Protein AF-A0A843H1L0-F1 (afdb_monomer_lite)

pLDDT: mean 80.17, std 15.44, range [38.28, 96.94]

Sequence (175 aa):
MDIKKYITNKDIELTNDDINIEKLTNDLRKGYVSNDDMEEKIKSAVEEVNKTSKTEYDKLKGEYTTLQHSIDDYEKRNTDLVERNRTLSLENVMTREGFREEDFKDISAMRYSLYGDEKDDVRAIQGIKEKYKNTYFPTQEPVKQRDDLPINNGTKEPEPIKVSRLTSIKDLLKK

Secondary structure (DSSP, 8-state):
--GGGTB---SSS--GGGB-HHHHHHHHHTTPPPHHHHHHHHHHHHHHHHHHHHHHHHHHHHHHHHHHHHHHHHHHHHHHHHHHHHHHHHHHHHHHTT--GGGHHHHHHHHHHHSTT---HHHHHHHHHHHSTTTTS--PPP----S-------SPPPPP----TT--GGGGS--

Foldseek 3Di:
DDQVVQAQDDDPDDDPVRGNVVVVVVVVCVPPDDPVNVVVVVVVVVVVVVVVVVVVVVVVVVVVVVVVVVVVVVVVVVVVVVVVVVLVVLVVLCLQQQFDPVCSVVLVVQCCVVVVVPPDSNVSSVVVCVVQPPHDTPRDDRPPPCPDDPDDDDDDDDPDPPDDPPDDPVNVPDD

Structure (mmCIF, N/CA/C/O backbone):
data_AF-A0A843H1L0-F1
#
_entry.id   AF-A0A843H1L0-F1
#
loop_
_atom_site.group_PDB
_atom_site.id
_atom_site.type_symbol
_atom_site.label_atom_id
_atom_site.label_alt_id
_atom_site.label_comp_id
_atom_site.label_asym_id
_atom_site.label_entity_id
_atom_site.label_seq_id
_atom_site.pdbx_PDB_ins_code
_atom_site.Cartn_x
_atom_site.Cartn_y
_atom_site.Cartn_z
_atom_site.occupancy
_atom_site.B_iso_or_equiv
_atom_site.auth_seq_id
_atom_site.auth_comp_id
_atom_site.auth_asym_id
_atom_site.auth_atom_id
_atom_site.pdbx_PDB_model_num
ATOM 1 N N . MET A 1 1 ? -31.637 -13.774 64.609 1.00 68.88 1 MET A N 1
ATOM 2 C CA . MET A 1 1 ? -32.228 -12.459 64.937 1.00 68.88 1 MET A CA 1
ATOM 3 C C . MET A 1 1 ? -32.441 -12.413 66.442 1.00 68.88 1 MET A C 1
ATOM 5 O O . MET A 1 1 ? -32.973 -13.378 66.972 1.00 68.88 1 MET A O 1
ATOM 9 N N . ASP A 1 2 ? -31.961 -11.378 67.131 1.00 78.94 2 ASP A N 1
ATOM 10 C CA . ASP A 1 2 ? -32.082 -11.265 68.594 1.00 78.94 2 ASP A CA 1
ATOM 11 C C . ASP A 1 2 ? -33.251 -10.337 68.951 1.00 78.94 2 ASP A C 1
ATOM 13 O O . ASP A 1 2 ? -33.116 -9.114 68.924 1.00 78.94 2 ASP A O 1
ATOM 17 N N . ILE A 1 3 ? -34.413 -10.933 69.237 1.00 75.44 3 ILE A N 1
ATOM 18 C CA . ILE A 1 3 ? -35.681 -10.225 69.484 1.00 75.44 3 ILE A CA 1
ATOM 19 C C . ILE A 1 3 ? -35.615 -9.341 70.739 1.00 75.44 3 ILE A C 1
ATOM 21 O O . ILE A 1 3 ? -36.267 -8.299 70.790 1.00 75.44 3 ILE A O 1
ATOM 25 N N . LYS A 1 4 ? -34.746 -9.669 71.707 1.00 80.31 4 LYS A N 1
ATOM 26 C CA . LYS A 1 4 ? -34.583 -8.894 72.949 1.00 80.31 4 LYS A CA 1
ATOM 27 C C . LYS A 1 4 ? -34.132 -7.452 72.702 1.00 80.31 4 LYS A C 1
ATOM 29 O O . LYS A 1 4 ? -34.385 -6.587 73.529 1.00 80.31 4 LYS A O 1
ATOM 34 N N . LYS A 1 5 ? -33.501 -7.169 71.556 1.00 81.50 5 LYS A N 1
ATOM 35 C CA . LYS A 1 5 ? -33.055 -5.818 71.159 1.00 81.50 5 LYS A CA 1
ATOM 36 C C . LYS A 1 5 ? -34.192 -4.874 70.754 1.00 81.50 5 LYS A C 1
ATOM 38 O O . LYS A 1 5 ? -33.948 -3.665 70.621 1.00 81.50 5 LYS A O 1
ATOM 43 N N . TYR A 1 6 ? -35.380 -5.430 70.524 1.00 82.31 6 TYR A N 1
ATOM 44 C CA . TYR A 1 6 ? -36.565 -4.727 70.039 1.00 82.31 6 TYR A CA 1
ATOM 45 C C . TYR A 1 6 ? -37.711 -4.730 71.054 1.00 82.31 6 TYR A C 1
ATOM 47 O O . TYR A 1 6 ? -38.706 -4.065 70.810 1.00 82.31 6 TYR A O 1
ATOM 55 N N . ILE A 1 7 ? -37.572 -5.424 72.184 1.00 81.94 7 ILE A N 1
ATOM 56 C CA . ILE A 1 7 ? -38.553 -5.396 73.270 1.00 81.94 7 ILE A CA 1
ATOM 57 C C . ILE A 1 7 ? -38.297 -4.160 74.146 1.00 81.94 7 ILE A C 1
ATOM 59 O O . ILE A 1 7 ? -37.167 -3.927 74.581 1.00 81.94 7 ILE A O 1
ATOM 63 N N . THR A 1 8 ? -39.333 -3.364 74.400 1.00 78.50 8 THR A N 1
ATOM 64 C CA . THR A 1 8 ? -39.282 -2.170 75.264 1.00 78.50 8 THR A CA 1
ATOM 65 C C . THR A 1 8 ? -39.680 -2.468 76.709 1.00 78.50 8 THR A C 1
ATOM 67 O O . THR A 1 8 ? -39.206 -1.776 77.612 1.00 78.50 8 THR A O 1
ATOM 70 N N . ASN A 1 9 ? -40.473 -3.518 76.941 1.00 73.94 9 ASN A N 1
ATOM 71 C CA . ASN A 1 9 ? -40.976 -3.913 78.257 1.00 73.94 9 ASN A CA 1
ATOM 72 C C . ASN A 1 9 ? -40.179 -5.082 78.874 1.00 73.94 9 ASN A C 1
ATOM 74 O O . ASN A 1 9 ? -39.720 -5.978 78.171 1.00 73.94 9 ASN A O 1
ATOM 78 N N . LYS A 1 10 ? -39.960 -5.074 80.193 1.00 68.31 10 LYS A N 1
ATOM 79 C CA . LYS A 1 10 ? -39.179 -6.109 80.908 1.00 68.31 10 LYS A CA 1
ATOM 80 C C . LYS A 1 10 ? -40.044 -7.054 81.753 1.00 68.31 10 LYS A C 1
ATOM 82 O O . LYS A 1 10 ? -39.481 -7.914 82.432 1.00 68.31 10 LYS A O 1
ATOM 87 N N . ASP A 1 11 ? -41.363 -6.895 81.701 1.00 67.81 11 ASP A N 1
ATOM 88 C CA . ASP A 1 11 ? -42.329 -7.692 82.457 1.00 67.81 11 ASP A CA 1
ATOM 89 C C . ASP A 1 11 ? -42.663 -9.040 81.780 1.00 67.81 11 ASP A C 1
ATOM 91 O O . ASP A 1 11 ? -42.245 -9.323 80.657 1.00 67.81 11 ASP A O 1
ATOM 95 N N . ILE A 1 12 ? -43.366 -9.920 82.507 1.00 63.75 12 ILE A N 1
ATOM 96 C CA . ILE A 1 12 ? -43.611 -11.331 82.131 1.00 63.75 12 ILE A CA 1
ATOM 97 C C . ILE A 1 12 ? -44.647 -11.466 80.998 1.00 63.75 12 ILE A C 1
ATOM 99 O O . ILE A 1 12 ? -44.600 -12.434 80.238 1.00 63.75 12 ILE A O 1
ATOM 103 N N . GLU A 1 13 ? -45.555 -10.499 80.858 1.00 68.31 13 GLU A N 1
ATOM 104 C CA . GLU A 1 13 ? -46.576 -10.471 79.808 1.00 68.31 13 GLU A CA 1
ATOM 105 C C . GLU A 1 13 ? -46.202 -9.431 78.748 1.00 68.31 13 GLU A C 1
ATOM 107 O O . GLU A 1 13 ? -46.082 -8.246 79.046 1.00 68.31 13 GLU A O 1
ATOM 112 N N . LEU A 1 14 ? -45.992 -9.889 77.511 1.00 72.56 14 LEU A N 1
ATOM 113 C CA . LEU A 1 14 ? -45.682 -9.034 76.366 1.00 72.56 14 LEU A CA 1
ATOM 114 C C . LEU A 1 14 ? -46.942 -8.770 75.546 1.00 72.56 14 LEU A C 1
ATOM 116 O O . LEU A 1 14 ? -47.631 -9.703 75.128 1.00 72.56 14 LEU A O 1
ATOM 120 N N . THR A 1 15 ? -47.188 -7.500 75.254 1.00 75.56 15 THR A N 1
ATOM 121 C CA . THR A 1 15 ? -48.195 -7.032 74.301 1.00 75.56 15 THR A CA 1
ATOM 122 C C . THR A 1 15 ? -47.535 -6.550 73.007 1.00 75.56 15 THR A C 1
ATOM 124 O O . THR A 1 15 ? -46.318 -6.372 72.930 1.00 75.56 15 THR A O 1
ATOM 127 N N . ASN A 1 16 ? -48.327 -6.337 71.952 1.00 72.25 16 ASN A N 1
ATOM 128 C CA . ASN A 1 16 ? -47.803 -5.848 70.669 1.00 72.25 16 ASN A CA 1
ATOM 129 C C . ASN A 1 16 ? -47.169 -4.447 70.779 1.00 72.25 16 ASN A C 1
ATOM 131 O O . ASN A 1 16 ? -46.268 -4.135 70.002 1.00 72.25 16 ASN A O 1
ATOM 135 N N . ASP A 1 17 ? -47.595 -3.641 71.756 1.00 77.06 17 ASP A N 1
ATOM 136 C CA . ASP A 1 17 ? -47.067 -2.294 72.008 1.00 77.06 17 ASP A CA 1
ATOM 137 C C . ASP A 1 17 ? -45.686 -2.326 72.694 1.00 77.06 17 ASP A C 1
ATOM 139 O O . ASP A 1 17 ? -44.935 -1.349 72.657 1.00 77.06 17 ASP A O 1
ATOM 143 N N . ASP A 1 18 ? -45.304 -3.478 73.256 1.00 80.25 18 ASP A N 1
ATOM 144 C CA . ASP A 1 18 ? -44.009 -3.710 73.902 1.00 80.25 18 ASP A CA 1
ATOM 145 C C . ASP A 1 18 ? -42.896 -4.088 72.906 1.00 80.25 18 ASP A C 1
ATOM 147 O O . ASP A 1 18 ? -41.762 -4.390 73.297 1.00 80.25 18 ASP A O 1
ATOM 151 N N . ILE A 1 19 ? -43.207 -4.088 71.606 1.00 81.75 19 ILE A N 1
ATOM 152 C CA . ILE A 1 19 ? -42.264 -4.345 70.518 1.00 81.75 19 ILE A CA 1
ATOM 153 C C . ILE A 1 19 ? -42.029 -3.043 69.752 1.00 81.75 19 ILE A C 1
ATOM 155 O O . ILE A 1 19 ? -42.929 -2.464 69.151 1.00 81.75 19 ILE A O 1
ATOM 159 N N . ASN A 1 20 ? -40.773 -2.611 69.681 1.00 85.56 20 ASN A N 1
ATOM 160 C CA . ASN A 1 20 ? -40.350 -1.495 68.845 1.00 85.56 20 ASN A CA 1
ATOM 161 C C . ASN A 1 20 ? -40.301 -1.924 67.366 1.00 85.56 20 ASN A C 1
ATOM 163 O O . ASN A 1 20 ? -39.239 -2.239 66.814 1.00 85.56 20 ASN A O 1
ATOM 167 N N . ILE A 1 21 ? -41.480 -1.949 66.737 1.00 84.56 21 ILE A N 1
ATOM 168 C CA . ILE A 1 21 ? -41.677 -2.333 65.333 1.00 84.56 21 ILE A CA 1
ATOM 169 C C . ILE A 1 21 ? -40.912 -1.399 64.393 1.00 84.56 21 ILE A C 1
ATOM 171 O O . ILE A 1 21 ? -40.379 -1.858 63.387 1.00 84.56 21 ILE A O 1
ATOM 175 N N . GLU A 1 22 ? -40.791 -0.113 64.716 1.00 83.62 22 GLU A N 1
ATOM 176 C CA . GLU A 1 22 ? -40.065 0.850 63.885 1.00 83.62 22 GLU A CA 1
ATOM 177 C C . GLU A 1 22 ? -38.567 0.522 63.821 1.00 83.62 22 GLU A C 1
ATOM 179 O O . GLU A 1 22 ? -37.990 0.417 62.738 1.00 83.62 22 GLU A O 1
ATOM 184 N N . LYS A 1 23 ? -37.937 0.251 64.969 1.00 84.31 23 LYS A N 1
ATOM 185 C CA . LYS A 1 23 ? -36.532 -0.171 65.040 1.00 84.31 23 LYS A CA 1
ATOM 186 C C . LYS A 1 23 ? -36.315 -1.529 64.375 1.00 84.31 23 LYS A C 1
ATOM 188 O O . LYS A 1 23 ? -35.319 -1.698 63.676 1.00 84.31 23 LYS A O 1
ATOM 193 N N . LEU A 1 24 ? -37.243 -2.471 64.561 1.00 83.56 24 LEU A N 1
ATOM 194 C CA . LEU A 1 24 ? -37.223 -3.774 63.893 1.00 83.56 24 LEU A CA 1
ATOM 195 C C . LEU A 1 24 ? -37.312 -3.619 62.368 1.00 83.56 24 LEU A C 1
ATOM 197 O O . LEU A 1 24 ? -36.540 -4.238 61.643 1.00 83.56 24 LEU A O 1
ATOM 201 N N . THR A 1 25 ? -38.201 -2.751 61.886 1.00 82.06 25 THR A N 1
ATOM 202 C CA . THR A 1 25 ? -38.397 -2.461 60.458 1.00 82.06 25 THR A CA 1
ATOM 203 C C . THR A 1 25 ? -37.179 -1.760 59.861 1.00 82.06 25 THR A C 1
ATOM 205 O O . THR A 1 25 ? -36.736 -2.117 58.772 1.00 82.06 25 THR A O 1
ATOM 208 N N . ASN A 1 26 ? -36.589 -0.805 60.580 1.00 83.88 26 ASN A N 1
ATOM 209 C CA . ASN A 1 26 ? -35.394 -0.090 60.137 1.00 83.88 26 ASN A CA 1
ATOM 210 C C . ASN A 1 26 ? -34.156 -0.995 60.103 1.00 83.88 26 ASN A C 1
ATOM 212 O O . ASN A 1 26 ? -33.399 -0.939 59.138 1.00 83.88 26 ASN A O 1
ATOM 216 N N . ASP A 1 27 ? -33.953 -1.862 61.099 1.00 83.25 27 ASP A N 1
ATOM 217 C CA . ASP A 1 27 ? -32.870 -2.854 61.064 1.00 83.25 27 ASP A CA 1
ATOM 218 C C . ASP A 1 27 ? -33.108 -3.933 59.998 1.00 83.25 27 ASP A C 1
ATOM 220 O O . ASP A 1 27 ? -32.151 -4.358 59.358 1.00 83.25 27 ASP A O 1
ATOM 224 N N . LEU A 1 28 ? -34.360 -4.340 59.755 1.00 81.06 28 LEU A N 1
ATOM 225 C CA . LEU A 1 28 ? -34.702 -5.229 58.639 1.00 81.06 28 LEU A CA 1
ATOM 226 C C . LEU A 1 28 ? -34.425 -4.579 57.283 1.00 81.06 28 LEU A C 1
ATOM 228 O O . LEU A 1 28 ? -34.081 -5.288 56.350 1.00 81.06 28 LEU A O 1
ATOM 232 N N . ARG A 1 29 ? -34.554 -3.253 57.163 1.00 77.75 29 ARG A N 1
ATOM 233 C CA . ARG A 1 29 ? -34.251 -2.502 55.934 1.00 77.75 29 ARG A CA 1
ATOM 234 C C . ARG A 1 29 ? -32.780 -2.098 55.810 1.00 77.75 29 ARG A C 1
ATOM 236 O O . ARG A 1 29 ? -32.340 -1.775 54.710 1.00 77.75 29 ARG A O 1
ATOM 243 N N . LYS A 1 30 ? -31.990 -2.132 56.889 1.00 77.25 30 LYS A N 1
ATOM 244 C CA . LYS A 1 30 ? -30.548 -1.843 56.830 1.00 77.25 30 LYS A CA 1
ATOM 245 C C . LYS A 1 30 ? -29.842 -2.869 55.947 1.00 77.25 30 LYS A C 1
ATOM 247 O O . LYS A 1 30 ? -29.801 -4.053 56.261 1.00 77.25 30 LYS A O 1
ATOM 252 N N . GLY A 1 31 ? -29.249 -2.384 54.861 1.00 69.81 31 GLY A N 1
ATOM 253 C CA . GLY A 1 31 ? -28.550 -3.207 53.872 1.00 69.81 31 GLY A CA 1
ATOM 254 C C . GLY A 1 31 ? -29.376 -3.518 52.624 1.00 69.81 31 GLY A C 1
ATOM 255 O O . GLY A 1 31 ? -28.810 -4.011 51.652 1.00 69.81 31 GLY A O 1
ATOM 256 N N . TYR A 1 32 ? -30.669 -3.180 52.607 1.00 76.56 32 TYR A N 1
ATOM 257 C CA . TYR A 1 32 ? -31.457 -3.186 51.379 1.00 76.56 32 TYR A CA 1
ATOM 258 C C . TYR A 1 32 ? -31.194 -1.893 50.611 1.00 76.56 32 TYR A C 1
ATOM 260 O O . TYR A 1 32 ? -31.336 -0.794 51.145 1.00 76.56 32 TYR A O 1
ATOM 268 N N . VAL A 1 33 ? -30.781 -2.040 49.357 1.00 77.06 33 VAL A N 1
ATOM 269 C CA . VAL A 1 33 ? -30.660 -0.935 48.402 1.00 77.06 33 VAL A CA 1
ATOM 270 C C . VAL A 1 33 ? -32.014 -0.769 47.719 1.00 77.06 33 VAL A C 1
ATOM 272 O O . VAL A 1 33 ? -32.657 -1.767 47.392 1.00 77.06 33 VAL A O 1
ATOM 275 N N . SER A 1 34 ? -32.455 0.479 47.542 1.00 82.25 34 SER A N 1
ATOM 276 C CA . SER A 1 34 ? -33.668 0.792 46.781 1.00 82.25 34 SER A CA 1
ATOM 277 C C . SER A 1 34 ? -33.575 0.197 45.372 1.00 82.25 34 SER A C 1
ATOM 279 O O . SER A 1 34 ? -32.497 0.190 44.777 1.00 82.25 34 SER A O 1
ATOM 281 N N . ASN A 1 35 ? -34.693 -0.283 44.821 1.00 81.38 35 ASN A N 1
ATOM 282 C CA . ASN A 1 35 ? -34.722 -0.723 43.424 1.00 81.38 35 ASN A CA 1
ATOM 283 C C . ASN A 1 35 ? -34.301 0.413 42.480 1.00 81.38 35 ASN A C 1
ATOM 285 O O . ASN A 1 35 ? -33.540 0.161 41.551 1.00 81.38 35 ASN A O 1
ATOM 289 N N . ASP A 1 36 ? -34.699 1.651 42.783 1.00 84.69 36 ASP A N 1
ATOM 290 C CA . ASP A 1 36 ? -34.356 2.837 41.991 1.00 84.69 36 ASP A CA 1
ATOM 291 C C . ASP A 1 36 ? -32.836 3.099 42.008 1.00 84.69 36 ASP A C 1
ATOM 293 O O . ASP A 1 36 ? -32.218 3.293 40.961 1.00 84.69 36 ASP A O 1
ATOM 297 N N . ASP A 1 37 ? -32.198 2.995 43.183 1.00 82.81 37 ASP A N 1
ATOM 298 C CA . ASP A 1 37 ? -30.739 3.143 43.333 1.00 82.81 37 ASP A CA 1
ATOM 299 C C . ASP A 1 37 ? -29.973 2.026 42.602 1.00 82.81 37 ASP A C 1
ATOM 301 O O . ASP A 1 37 ? -28.837 2.213 42.151 1.00 82.81 37 ASP A O 1
ATOM 305 N N . MET A 1 38 ? -30.557 0.826 42.528 1.00 81.25 38 MET A N 1
ATOM 306 C CA . MET A 1 38 ? -29.990 -0.299 41.784 1.00 81.25 38 MET A CA 1
ATOM 307 C C . MET A 1 38 ? -30.114 -0.088 40.275 1.00 81.25 38 MET A C 1
ATOM 309 O O . MET A 1 38 ? -29.135 -0.306 39.559 1.00 81.25 38 MET A O 1
ATOM 313 N N . GLU A 1 39 ? -31.272 0.363 39.791 1.00 87.12 39 GLU A N 1
ATOM 314 C CA . GLU A 1 39 ? -31.487 0.683 38.377 1.00 87.12 39 GLU A CA 1
ATOM 315 C C . GLU A 1 39 ? -30.547 1.786 37.894 1.00 87.12 39 GLU A C 1
ATOM 317 O O . GLU A 1 39 ? -29.946 1.650 36.827 1.00 87.12 39 GLU A O 1
ATOM 322 N N . GLU A 1 40 ? -30.351 2.842 38.687 1.00 90.56 40 GLU A N 1
ATOM 323 C CA . GLU A 1 40 ? -29.438 3.929 38.332 1.00 90.56 40 GLU A CA 1
ATOM 324 C C . GLU A 1 40 ? -27.990 3.431 38.209 1.00 90.56 40 GLU A C 1
ATOM 326 O O . GLU A 1 40 ? -27.324 3.692 37.204 1.00 90.56 40 GLU A O 1
ATOM 331 N N . LYS A 1 41 ? -27.526 2.612 39.163 1.00 87.19 41 LYS A N 1
ATOM 332 C CA . LYS A 1 41 ? -26.191 1.992 39.110 1.00 87.19 41 LYS A CA 1
ATOM 333 C C . LYS A 1 41 ? -26.016 1.077 37.901 1.00 87.19 41 LYS A C 1
ATOM 335 O O . LYS A 1 41 ? -24.973 1.126 37.249 1.00 87.19 41 LYS A O 1
ATOM 340 N N . ILE A 1 42 ? -27.021 0.256 37.592 1.00 88.00 42 ILE A N 1
ATOM 341 C CA . ILE A 1 42 ? -27.004 -0.619 36.412 1.00 88.00 42 ILE A CA 1
ATOM 342 C C . ILE A 1 42 ? -26.919 0.230 35.142 1.00 88.00 42 ILE A C 1
ATOM 344 O O . ILE A 1 42 ? -26.091 -0.044 34.274 1.00 88.00 42 ILE A O 1
ATOM 348 N N . LYS A 1 43 ? -27.725 1.290 35.042 1.00 92.31 43 LYS A N 1
ATOM 349 C CA . LYS A 1 43 ? -27.734 2.181 33.881 1.00 92.31 43 LYS A CA 1
ATOM 350 C C . LYS A 1 43 ? -26.383 2.866 33.677 1.00 92.31 43 LYS A C 1
ATOM 352 O O . LYS A 1 43 ? -25.871 2.855 32.558 1.00 92.31 43 LYS A O 1
ATOM 357 N N . SER A 1 44 ? -25.776 3.401 34.738 1.00 88.94 44 SER A N 1
ATOM 358 C CA . SER A 1 44 ? -24.442 4.010 34.662 1.00 88.94 44 SER A CA 1
ATOM 359 C C . SER A 1 44 ? -23.377 3.012 34.201 1.00 88.94 44 SER A C 1
ATOM 361 O O . SER A 1 44 ? -22.593 3.336 33.310 1.00 88.94 44 SER A O 1
ATOM 363 N N . ALA A 1 45 ? -23.386 1.787 34.737 1.00 86.88 45 ALA A N 1
ATOM 364 C CA . ALA A 1 45 ? -22.444 0.744 34.332 1.00 86.88 45 ALA A CA 1
ATOM 365 C C . ALA A 1 45 ? -22.608 0.360 32.849 1.00 86.88 45 ALA A C 1
ATOM 367 O O . ALA A 1 45 ? -21.625 0.222 32.123 1.00 86.88 45 ALA A O 1
ATOM 368 N N . VAL A 1 46 ? -23.850 0.241 32.369 1.00 90.06 46 VAL A N 1
ATOM 369 C CA . VAL A 1 46 ? -24.141 -0.057 30.957 1.00 90.06 46 VAL A CA 1
ATOM 370 C C . VAL A 1 46 ? -23.677 1.077 30.037 1.00 90.06 46 VAL A C 1
ATOM 372 O O . VAL A 1 46 ? -23.088 0.818 28.987 1.00 90.06 46 VAL A O 1
ATOM 375 N N . GLU A 1 47 ? -23.905 2.337 30.409 1.00 92.50 47 GLU A N 1
ATOM 376 C CA . GLU A 1 47 ? -23.432 3.486 29.629 1.00 92.50 47 GLU A CA 1
ATOM 377 C C . GLU A 1 47 ? -21.902 3.553 29.547 1.00 92.50 47 GLU A C 1
ATOM 379 O O . GLU A 1 47 ? -21.361 3.873 28.487 1.00 92.50 47 GLU A O 1
ATOM 384 N N . GLU A 1 48 ? -21.202 3.243 30.637 1.00 89.62 48 GLU A N 1
ATOM 385 C CA . GLU A 1 48 ? -19.738 3.222 30.681 1.00 89.62 48 GLU A CA 1
ATOM 386 C C . GLU A 1 48 ? -19.154 2.124 29.784 1.00 89.62 48 GLU A C 1
ATOM 388 O O . GLU A 1 48 ? -18.258 2.395 28.976 1.00 89.62 48 GLU A O 1
ATOM 393 N N . VAL A 1 49 ? -19.719 0.913 29.843 1.00 88.81 49 VAL A N 1
ATOM 394 C CA . VAL A 1 49 ? -19.338 -0.196 28.955 1.00 88.81 49 VAL A CA 1
ATOM 395 C C . VAL A 1 49 ? -19.572 0.192 27.495 1.00 88.81 49 VAL A C 1
ATOM 397 O O . VAL A 1 49 ? -18.660 0.079 26.679 1.00 88.81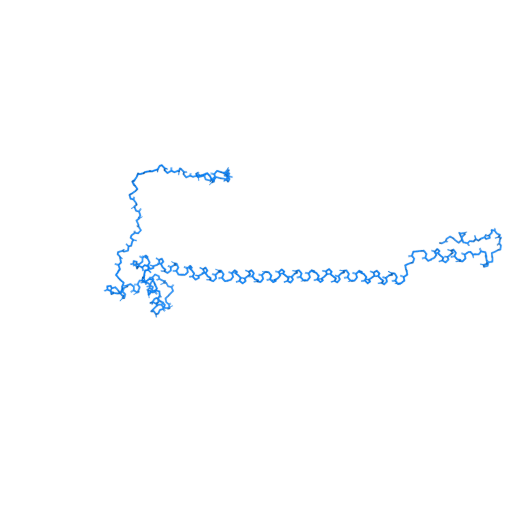 49 VAL A O 1
ATOM 400 N N . ASN A 1 50 ? -20.741 0.747 27.166 1.00 86.88 50 ASN A N 1
ATOM 401 C CA . ASN A 1 50 ? -21.059 1.167 25.799 1.00 86.88 50 ASN A CA 1
A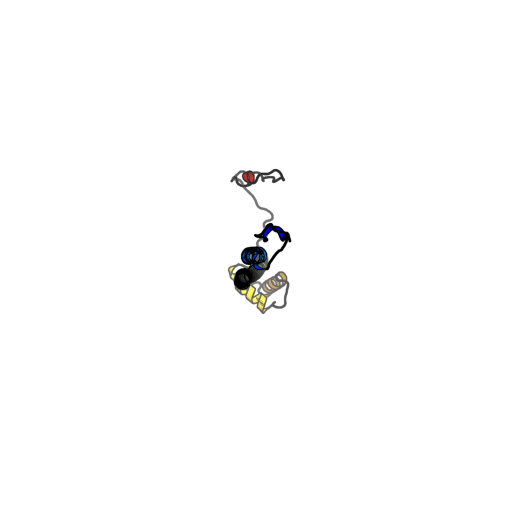TOM 402 C C . ASN A 1 50 ? -20.113 2.258 25.274 1.00 86.88 50 ASN A C 1
ATOM 404 O O . ASN A 1 50 ? -19.692 2.210 24.116 1.00 86.88 50 ASN A O 1
ATOM 408 N N . LYS A 1 51 ? -19.754 3.243 26.108 1.00 90.50 51 LYS A N 1
ATOM 409 C CA . LYS A 1 51 ? -18.784 4.290 25.742 1.00 90.50 51 LYS A CA 1
ATOM 410 C C . LYS A 1 51 ? -17.398 3.706 25.497 1.00 90.50 51 LYS A C 1
ATOM 412 O O . LYS A 1 51 ? -16.754 4.070 24.512 1.00 90.50 51 LYS A O 1
ATOM 417 N N . THR A 1 52 ? -16.963 2.794 26.361 1.00 89.19 52 THR A N 1
ATOM 418 C CA . THR A 1 52 ? -15.660 2.130 26.243 1.00 89.19 52 THR A CA 1
ATOM 419 C C . THR A 1 52 ? -15.597 1.302 24.965 1.00 89.19 52 THR A C 1
ATOM 421 O O . THR A 1 52 ? -14.728 1.545 24.132 1.00 89.19 52 THR A O 1
ATOM 424 N N . SER A 1 53 ? -16.586 0.436 24.726 1.00 89.25 53 SER A N 1
ATOM 425 C CA . SER A 1 53 ? -16.655 -0.384 23.512 1.00 89.25 53 SER A CA 1
ATOM 426 C C . SER A 1 53 ? -16.713 0.452 22.234 1.00 89.25 53 SER A C 1
ATOM 428 O O . SER A 1 53 ? -16.066 0.113 21.244 1.00 89.25 53 SER A O 1
ATOM 430 N N . LYS A 1 54 ? -17.443 1.575 22.237 1.00 93.31 54 LYS A N 1
ATOM 431 C CA . LYS A 1 54 ? -17.469 2.484 21.083 1.00 93.31 54 LYS A CA 1
ATOM 432 C C . LYS A 1 54 ? -16.102 3.124 20.834 1.00 93.31 54 LYS A C 1
ATOM 434 O O . LYS A 1 54 ? -15.659 3.184 19.694 1.00 93.31 54 LYS A O 1
ATOM 439 N N . THR A 1 55 ? -15.430 3.563 21.893 1.00 93.94 55 THR A N 1
ATOM 440 C CA . THR A 1 55 ? -14.095 4.172 21.801 1.00 93.94 55 THR A CA 1
ATOM 441 C C . THR A 1 55 ? -13.067 3.175 21.268 1.00 93.94 55 THR A C 1
ATOM 443 O O . THR A 1 55 ? -12.269 3.514 20.397 1.00 93.94 55 THR A O 1
ATOM 446 N N . GLU A 1 56 ? -13.108 1.932 21.748 1.00 93.50 56 GLU A N 1
ATOM 447 C CA . GLU A 1 56 ? -12.252 0.848 21.259 1.00 93.50 56 GLU A CA 1
ATOM 448 C C . GLU A 1 56 ? -12.521 0.526 19.788 1.00 93.50 56 GLU A C 1
ATOM 450 O O . GLU A 1 56 ? -11.580 0.383 19.008 1.00 93.50 56 GLU A O 1
ATOM 455 N N . TYR A 1 57 ? -13.794 0.479 19.386 1.00 92.19 57 TYR A N 1
ATOM 456 C CA . TYR A 1 57 ? -14.176 0.284 17.991 1.00 92.19 57 TYR A CA 1
ATOM 457 C C . TYR A 1 57 ? -13.666 1.415 17.088 1.00 92.19 57 TYR A C 1
ATOM 459 O O . TYR A 1 57 ? -13.066 1.151 16.045 1.00 92.19 57 TYR A O 1
ATOM 467 N N . ASP A 1 58 ? -13.863 2.673 17.490 1.00 94.38 58 ASP A N 1
ATOM 468 C CA . ASP A 1 58 ? -13.411 3.836 16.724 1.00 94.38 58 ASP A CA 1
ATOM 469 C C . ASP A 1 58 ? -11.878 3.859 16.603 1.00 94.38 58 ASP A C 1
ATOM 471 O O . ASP A 1 58 ? -11.342 4.142 15.527 1.00 94.38 58 ASP A O 1
ATOM 475 N N . LYS A 1 59 ? -11.163 3.473 17.669 1.00 96.12 59 LYS A N 1
ATOM 476 C CA . LYS A 1 59 ? -9.704 3.312 17.650 1.00 96.12 59 LYS A CA 1
ATOM 477 C C . LYS A 1 59 ? -9.272 2.222 16.669 1.00 96.12 59 LYS A C 1
ATOM 479 O O . LYS A 1 59 ? -8.428 2.485 15.814 1.00 96.12 59 LYS A O 1
ATOM 484 N N . LEU A 1 60 ? -9.879 1.037 16.742 1.00 94.50 60 LEU A N 1
ATOM 485 C CA . LEU A 1 60 ? -9.571 -0.080 15.846 1.00 94.50 60 LEU A CA 1
ATOM 486 C C . LEU A 1 60 ? -9.842 0.281 14.379 1.00 94.50 60 LEU A C 1
ATOM 488 O O . LEU A 1 60 ? -9.050 -0.040 13.494 1.00 94.50 60 LEU A O 1
ATOM 492 N N . LYS A 1 61 ? -10.931 1.005 14.109 1.00 94.75 61 LYS A N 1
ATOM 493 C CA . LYS A 1 61 ? -11.250 1.518 12.772 1.00 94.75 61 LYS A CA 1
ATOM 494 C C . LYS A 1 61 ? -10.190 2.506 12.269 1.00 94.75 61 LYS A C 1
ATOM 496 O O . LYS A 1 61 ? -9.828 2.470 11.089 1.00 94.75 61 LYS A O 1
ATOM 501 N N . GLY A 1 62 ? -9.682 3.371 13.147 1.00 96.62 62 GLY A N 1
ATOM 502 C CA . GLY A 1 62 ? -8.581 4.287 12.840 1.00 96.62 62 GLY A CA 1
ATOM 503 C C . GLY A 1 62 ? -7.269 3.558 12.536 1.00 96.62 62 GLY A C 1
ATOM 504 O O . GLY A 1 62 ? -6.608 3.867 11.541 1.00 96.62 62 GLY A O 1
ATOM 505 N N . GLU A 1 63 ? -6.924 2.548 13.338 1.00 96.06 63 GLU A N 1
ATOM 506 C CA . GLU A 1 63 ? -5.753 1.688 13.120 1.00 96.06 63 GLU A CA 1
ATOM 507 C C . GLU A 1 63 ? -5.859 0.929 11.790 1.00 96.06 63 GLU A C 1
ATOM 509 O O . GLU A 1 63 ? -4.917 0.947 10.999 1.00 96.06 63 GLU A O 1
ATOM 514 N N . TYR A 1 64 ? -7.027 0.353 11.486 1.00 95.12 64 TYR A N 1
ATOM 515 C CA . TYR A 1 64 ? -7.286 -0.322 10.213 1.00 95.12 64 TYR A CA 1
ATOM 516 C C . TYR A 1 64 ? -7.130 0.622 9.015 1.00 95.12 64 TYR A C 1
ATOM 518 O O . TYR A 1 64 ? -6.467 0.287 8.037 1.00 95.12 64 TYR A O 1
ATOM 526 N N . THR A 1 65 ? -7.689 1.831 9.107 1.00 95.00 65 THR A N 1
ATOM 527 C CA . THR A 1 65 ? -7.564 2.841 8.047 1.00 95.00 65 THR A CA 1
ATOM 528 C C . THR A 1 65 ? -6.101 3.220 7.825 1.00 95.00 65 THR A C 1
ATOM 530 O O . THR A 1 65 ? -5.649 3.292 6.686 1.00 95.00 65 THR A O 1
ATOM 533 N N . THR A 1 66 ? -5.342 3.421 8.904 1.00 95.69 66 THR A N 1
ATOM 534 C CA . THR A 1 66 ? -3.904 3.731 8.835 1.00 95.69 66 THR A CA 1
ATOM 535 C C . THR A 1 66 ? -3.117 2.592 8.186 1.00 95.69 66 THR A C 1
ATOM 537 O O . THR A 1 66 ? -2.276 2.835 7.322 1.00 95.69 66 THR A O 1
ATOM 540 N N . LEU A 1 67 ? -3.418 1.346 8.561 1.00 96.75 67 LEU A N 1
ATOM 541 C CA . LEU A 1 67 ? -2.782 0.165 7.987 1.00 96.75 67 LEU A CA 1
ATOM 542 C C . LEU A 1 67 ? -3.076 0.040 6.488 1.00 96.75 67 LEU A C 1
ATOM 544 O O . LEU A 1 67 ? -2.153 -0.210 5.718 1.00 96.75 67 LEU A O 1
ATOM 548 N N . GLN A 1 68 ? -4.323 0.270 6.070 1.00 95.12 68 GLN A N 1
ATOM 549 C CA . GLN A 1 68 ? -4.702 0.234 4.658 1.00 95.12 68 GLN A CA 1
ATOM 550 C C . GLN A 1 68 ? -3.898 1.244 3.831 1.00 95.12 68 GLN A C 1
ATOM 552 O O . GLN A 1 68 ? -3.293 0.865 2.835 1.00 95.12 68 GLN A O 1
ATOM 557 N N . HIS A 1 69 ? -3.812 2.501 4.281 1.00 96.94 69 HIS A N 1
ATOM 558 C CA . HIS A 1 69 ? -3.017 3.520 3.584 1.00 96.94 69 HIS A CA 1
ATOM 559 C C . HIS A 1 69 ? -1.538 3.124 3.501 1.00 96.94 69 HIS A C 1
ATOM 561 O O . HIS A 1 69 ? -0.908 3.289 2.461 1.00 96.94 69 HIS A O 1
ATOM 567 N N . SER A 1 70 ? -0.988 2.553 4.578 1.00 96.00 70 SER A N 1
ATOM 568 C CA . SER A 1 70 ? 0.395 2.080 4.573 1.00 96.00 70 SER A CA 1
ATOM 569 C C . SER A 1 70 ? 0.622 0.964 3.552 1.00 96.00 70 SER A C 1
ATOM 571 O O . SER A 1 70 ? 1.674 0.948 2.918 1.00 96.00 70 SER A O 1
ATOM 573 N N . ILE A 1 71 ? -0.320 0.029 3.408 1.00 95.19 71 ILE A N 1
ATOM 574 C CA . ILE A 1 71 ? -0.237 -1.054 2.421 1.00 95.19 71 ILE A CA 1
ATOM 575 C C . ILE A 1 71 ? -0.269 -0.474 1.005 1.00 95.19 71 ILE A C 1
ATOM 577 O O . ILE A 1 71 ? 0.631 -0.775 0.222 1.00 95.19 71 ILE A O 1
ATOM 581 N N . ASP A 1 72 ? -1.218 0.416 0.712 1.00 95.62 72 ASP A N 1
ATOM 582 C CA . ASP A 1 72 ? -1.340 1.058 -0.602 1.00 95.62 72 ASP A CA 1
ATOM 583 C C . ASP A 1 72 ? -0.051 1.817 -0.982 1.00 95.62 72 ASP A C 1
ATOM 585 O O . ASP A 1 72 ? 0.410 1.773 -2.127 1.00 95.62 72 ASP A O 1
ATOM 589 N N . ASP A 1 73 ? 0.576 2.491 -0.013 1.00 96.50 73 ASP A N 1
ATOM 590 C CA . ASP A 1 73 ? 1.851 3.184 -0.212 1.00 96.50 73 ASP A CA 1
ATOM 591 C C . ASP A 1 73 ? 3.010 2.210 -0.471 1.00 96.50 73 ASP A C 1
ATOM 593 O O . ASP A 1 73 ? 3.871 2.477 -1.317 1.00 96.50 73 ASP A O 1
ATOM 597 N N . TYR A 1 74 ? 3.053 1.069 0.225 1.00 95.62 74 TYR A N 1
ATOM 598 C CA . TYR A 1 74 ? 4.058 0.035 -0.028 1.00 95.62 74 TYR A CA 1
ATOM 599 C C . TYR A 1 74 ? 3.890 -0.608 -1.405 1.00 95.62 74 TYR A C 1
ATOM 601 O O . TYR A 1 74 ? 4.893 -0.833 -2.084 1.00 95.62 74 TYR A O 1
ATOM 609 N N . GLU A 1 75 ? 2.661 -0.866 -1.844 1.00 95.56 75 GLU A N 1
ATOM 610 C CA . GLU A 1 75 ? 2.382 -1.424 -3.170 1.00 95.56 75 GLU A CA 1
ATOM 611 C C . GLU A 1 75 ? 2.814 -0.475 -4.292 1.00 95.56 75 GLU A C 1
ATOM 613 O O . GLU A 1 75 ? 3.488 -0.901 -5.237 1.00 95.56 75 GLU A O 1
ATOM 618 N N . LYS A 1 76 ? 2.519 0.825 -4.157 1.00 96.44 76 LYS A N 1
ATOM 619 C CA . LYS A 1 76 ? 2.997 1.855 -5.094 1.00 96.44 76 LYS A CA 1
AT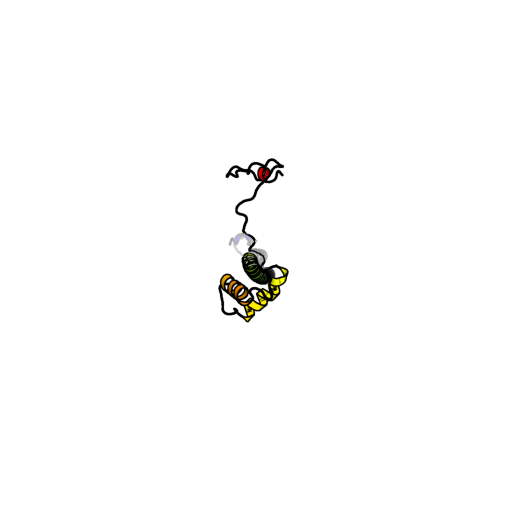OM 620 C C . LYS A 1 76 ? 4.517 1.897 -5.147 1.00 96.44 76 LYS A C 1
ATOM 622 O O . LYS A 1 76 ? 5.100 1.753 -6.216 1.00 96.44 76 LYS A O 1
ATOM 627 N N . ARG A 1 77 ? 5.174 1.992 -3.986 1.00 95.06 77 ARG A N 1
ATOM 628 C CA . ARG A 1 77 ? 6.643 2.015 -3.908 1.00 95.06 77 ARG A CA 1
ATOM 629 C C . ARG A 1 77 ? 7.274 0.760 -4.496 1.00 95.06 77 ARG A C 1
ATOM 631 O O . ARG A 1 77 ? 8.326 0.849 -5.121 1.00 95.06 77 ARG A O 1
ATOM 638 N N . ASN A 1 78 ? 6.673 -0.404 -4.275 1.00 95.31 78 ASN A N 1
ATOM 639 C CA . ASN A 1 78 ? 7.168 -1.650 -4.840 1.00 95.31 78 ASN A CA 1
ATOM 640 C C . ASN A 1 78 ? 7.029 -1.660 -6.367 1.00 95.31 78 ASN A C 1
ATOM 642 O O . ASN A 1 78 ? 7.968 -2.050 -7.052 1.00 95.31 78 ASN A O 1
ATOM 646 N N . THR A 1 79 ? 5.906 -1.173 -6.896 1.00 95.50 79 THR A N 1
ATOM 647 C CA . THR A 1 79 ? 5.693 -1.021 -8.344 1.00 95.50 79 THR A CA 1
ATOM 648 C C . THR A 1 79 ? 6.741 -0.089 -8.955 1.00 95.50 79 THR A C 1
ATOM 650 O O . THR A 1 79 ? 7.450 -0.495 -9.875 1.00 95.50 79 THR A O 1
ATOM 653 N N . ASP A 1 80 ? 6.947 1.091 -8.362 1.00 94.94 80 ASP A N 1
ATOM 654 C CA . ASP A 1 80 ? 7.955 2.062 -8.809 1.00 94.94 80 ASP A CA 1
ATOM 655 C C . ASP A 1 80 ? 9.378 1.475 -8.778 1.00 94.94 80 ASP A C 1
ATOM 657 O O . ASP A 1 80 ? 10.182 1.686 -9.690 1.00 94.94 80 ASP A O 1
ATOM 661 N N . LEU A 1 81 ? 9.716 0.721 -7.725 1.00 94.62 81 LEU A N 1
ATOM 662 C CA . LEU A 1 81 ? 11.022 0.070 -7.594 1.00 94.62 81 LEU A CA 1
ATOM 663 C C . LEU A 1 81 ? 11.212 -1.051 -8.615 1.00 94.62 81 LEU A C 1
ATOM 665 O O . LEU A 1 81 ? 12.307 -1.181 -9.160 1.00 94.62 81 LEU A O 1
ATOM 669 N N . VAL A 1 82 ? 10.177 -1.847 -8.884 1.00 93.94 82 VAL A N 1
ATOM 670 C CA . VAL A 1 82 ? 10.216 -2.907 -9.900 1.00 93.94 82 VAL A CA 1
ATOM 671 C C . VAL A 1 82 ? 10.420 -2.303 -11.286 1.00 93.94 82 VAL A C 1
ATOM 673 O O . VAL A 1 82 ? 11.298 -2.762 -12.019 1.00 93.94 82 VAL A O 1
ATOM 676 N N . GLU A 1 83 ? 9.677 -1.251 -11.633 1.00 91.75 83 GLU A N 1
ATOM 677 C CA . GLU A 1 83 ? 9.843 -0.543 -12.905 1.00 91.75 83 GLU A CA 1
ATOM 678 C C . GLU A 1 83 ? 11.243 0.060 -13.030 1.00 91.75 83 GLU A C 1
ATOM 680 O O . GLU A 1 83 ? 11.935 -0.175 -14.021 1.00 91.75 83 GLU A O 1
ATOM 685 N N . ARG A 1 84 ? 11.716 0.759 -11.991 1.00 93.38 84 ARG A N 1
ATOM 686 C CA . ARG A 1 84 ? 13.060 1.344 -11.977 1.00 93.38 84 ARG A CA 1
ATOM 687 C C . ARG A 1 84 ? 14.152 0.287 -12.102 1.00 93.38 84 ARG A C 1
ATOM 689 O O . ARG A 1 84 ? 15.121 0.503 -12.824 1.00 93.38 84 ARG A O 1
ATOM 696 N N . ASN A 1 85 ? 14.012 -0.846 -11.418 1.00 92.19 85 ASN A N 1
ATOM 697 C CA . ASN A 1 85 ? 14.983 -1.934 -11.484 1.00 92.19 85 ASN A CA 1
ATOM 698 C C . ASN A 1 85 ? 14.996 -2.589 -12.872 1.00 92.19 85 ASN A C 1
ATOM 700 O O . ASN A 1 85 ? 16.063 -2.873 -13.409 1.00 92.19 85 ASN A O 1
ATOM 704 N N . ARG A 1 86 ? 13.824 -2.759 -13.499 1.00 88.88 86 ARG A N 1
ATOM 705 C CA . ARG A 1 86 ? 13.722 -3.249 -14.878 1.00 88.88 86 ARG A CA 1
ATOM 706 C C . ARG A 1 86 ? 14.417 -2.306 -15.860 1.00 88.88 86 ARG A C 1
ATOM 708 O O . ARG A 1 86 ? 15.202 -2.774 -16.680 1.00 88.88 86 ARG A O 1
ATOM 715 N N . THR A 1 87 ? 14.175 -1.000 -15.746 1.00 90.19 87 THR A N 1
ATOM 716 C CA . THR A 1 87 ? 14.834 0.016 -16.578 1.00 90.19 87 THR A CA 1
ATOM 717 C C . THR A 1 87 ? 16.347 -0.014 -16.382 1.00 90.19 87 THR A C 1
ATOM 719 O O . THR A 1 87 ? 17.071 -0.211 -17.350 1.00 90.19 87 THR A O 1
ATOM 722 N N . LEU A 1 88 ? 16.833 0.050 -15.138 1.00 91.75 88 LEU A N 1
ATOM 723 C CA . LEU A 1 88 ? 18.270 -0.000 -14.839 1.00 91.75 88 LEU A CA 1
ATOM 724 C C . LEU A 1 88 ? 18.933 -1.300 -15.314 1.00 91.75 88 LEU A C 1
ATOM 726 O O . LEU A 1 88 ? 20.067 -1.281 -15.785 1.00 91.75 88 LEU A O 1
ATOM 730 N N . SER A 1 89 ? 18.261 -2.446 -15.1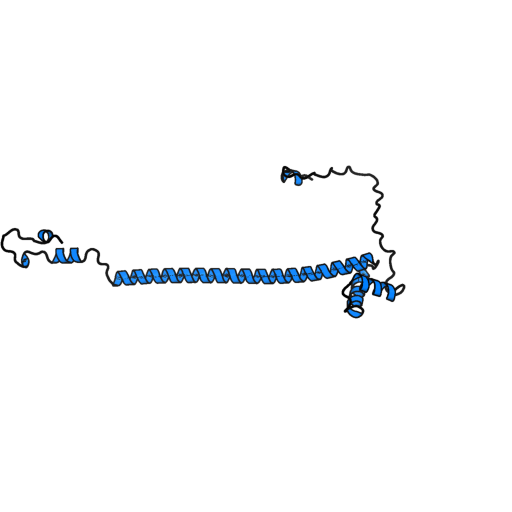86 1.00 90.81 89 SER A N 1
ATOM 731 C CA . SER A 1 89 ? 18.781 -3.719 -15.693 1.00 90.81 89 SER A CA 1
ATOM 732 C C . SER A 1 89 ? 18.936 -3.679 -17.212 1.00 90.81 89 SER A C 1
ATOM 734 O O . SER A 1 89 ? 19.970 -4.095 -17.733 1.00 90.81 89 SER A O 1
ATOM 736 N N . LEU A 1 90 ? 17.938 -3.146 -17.917 1.00 92.38 90 LEU A N 1
ATOM 737 C CA . LEU A 1 90 ? 17.958 -3.032 -19.369 1.00 92.38 90 LEU A CA 1
ATOM 738 C C . LEU A 1 90 ? 19.035 -2.043 -19.843 1.00 92.38 90 LEU A C 1
ATOM 740 O O . LEU A 1 90 ? 19.812 -2.373 -20.737 1.00 92.38 90 LEU A O 1
ATOM 744 N N . GLU A 1 91 ? 19.141 -0.880 -19.201 1.00 92.25 91 GLU A N 1
ATOM 745 C CA . GLU A 1 91 ? 20.193 0.114 -19.451 1.00 92.25 91 GLU A CA 1
ATOM 746 C C . GLU A 1 91 ? 21.588 -0.485 -19.230 1.00 92.25 91 GLU A C 1
ATOM 748 O O . GLU A 1 91 ? 22.457 -0.353 -20.084 1.00 92.25 91 GLU A O 1
ATOM 753 N N . ASN A 1 92 ? 21.799 -1.241 -18.146 1.00 91.19 92 ASN A N 1
ATOM 754 C CA . ASN A 1 92 ? 23.068 -1.935 -17.906 1.00 91.19 92 ASN A CA 1
ATOM 755 C C . ASN A 1 92 ? 23.424 -2.916 -19.030 1.00 91.19 92 ASN A C 1
ATOM 757 O O . ASN A 1 92 ? 24.591 -3.019 -19.412 1.00 91.19 92 ASN A O 1
ATOM 761 N N . VAL A 1 93 ? 22.442 -3.645 -19.566 1.00 92.75 93 VAL A N 1
ATOM 762 C CA . VAL A 1 93 ? 22.659 -4.529 -20.719 1.00 92.75 93 VAL A CA 1
ATOM 763 C C . VAL A 1 93 ? 23.035 -3.709 -21.956 1.00 92.75 93 VAL A C 1
ATOM 765 O O . VAL A 1 93 ? 24.008 -4.048 -22.626 1.00 92.75 93 VAL A O 1
ATOM 768 N N . MET A 1 94 ? 22.335 -2.606 -22.232 1.00 91.19 94 MET A N 1
ATOM 769 C CA . MET A 1 94 ? 22.636 -1.717 -23.362 1.00 91.19 94 MET A CA 1
ATOM 770 C C . MET A 1 94 ? 24.041 -1.110 -23.268 1.00 91.19 94 MET A C 1
ATOM 772 O O . MET A 1 94 ? 24.789 -1.161 -24.246 1.00 91.19 94 MET A O 1
ATOM 776 N N . THR A 1 95 ? 24.438 -0.616 -22.092 1.00 89.38 95 THR A N 1
ATOM 777 C CA . THR A 1 95 ? 25.788 -0.092 -21.836 1.00 89.38 95 THR A CA 1
ATOM 778 C C . THR A 1 95 ? 26.851 -1.158 -22.076 1.00 89.38 95 THR A C 1
ATOM 780 O O . THR A 1 95 ? 27.846 -0.906 -22.754 1.00 89.38 95 THR A O 1
ATOM 783 N N . ARG A 1 96 ? 26.647 -2.377 -21.551 1.00 88.62 96 ARG A N 1
ATOM 784 C CA . ARG A 1 96 ? 27.578 -3.502 -21.755 1.00 88.62 96 ARG A CA 1
ATOM 785 C C . ARG A 1 96 ? 27.699 -3.888 -23.224 1.00 88.62 96 ARG A C 1
ATOM 787 O O . ARG A 1 96 ? 28.781 -4.262 -23.669 1.00 88.62 96 ARG A O 1
ATOM 794 N N . GLU A 1 97 ? 26.611 -3.764 -23.974 1.00 87.62 97 GLU A N 1
ATOM 795 C CA . GLU A 1 97 ? 26.593 -3.997 -25.414 1.00 87.62 97 GLU A CA 1
ATOM 796 C C . GLU A 1 97 ? 27.127 -2.811 -26.237 1.00 87.62 97 GLU A C 1
ATOM 798 O O . GLU A 1 97 ? 27.255 -2.931 -27.456 1.00 87.62 97 GLU A O 1
ATOM 803 N N . GLY A 1 98 ? 27.554 -1.716 -25.601 1.00 83.94 98 GLY A N 1
ATOM 804 C CA . GLY A 1 98 ? 28.254 -0.604 -26.255 1.00 83.94 98 GLY A CA 1
ATOM 805 C C . GLY A 1 98 ? 27.336 0.454 -26.869 1.00 83.94 98 GLY A C 1
ATOM 806 O O . GLY A 1 98 ? 27.779 1.229 -27.720 1.00 83.94 98 GLY A O 1
ATOM 807 N N . PHE A 1 99 ? 26.068 0.489 -26.458 1.00 87.56 99 PHE A N 1
ATOM 808 C CA . PHE A 1 99 ? 25.154 1.574 -26.799 1.00 87.56 99 PHE A CA 1
ATOM 809 C C . PHE A 1 99 ? 25.380 2.793 -25.901 1.00 87.56 99 PHE A C 1
ATOM 811 O O . PHE A 1 99 ? 25.813 2.668 -24.756 1.00 87.56 99 PHE A O 1
ATOM 818 N N . ARG A 1 100 ? 25.070 3.981 -26.424 1.00 88.31 100 ARG A N 1
ATOM 819 C CA . ARG A 1 100 ? 25.174 5.244 -25.684 1.00 88.31 100 ARG A CA 1
ATOM 820 C C . ARG A 1 100 ? 23.863 5.534 -24.963 1.00 88.31 100 ARG A C 1
ATOM 822 O O . ARG A 1 100 ? 22.801 5.177 -25.463 1.00 88.31 100 ARG A O 1
ATOM 829 N N . GLU A 1 101 ? 23.935 6.230 -23.832 1.00 88.62 101 GLU A N 1
ATOM 830 C CA . GLU A 1 101 ? 22.751 6.559 -23.020 1.00 88.62 101 GLU A CA 1
ATOM 831 C C . GLU A 1 101 ? 21.685 7.336 -23.809 1.00 88.62 101 GLU A C 1
ATOM 833 O O . GLU A 1 101 ? 20.490 7.090 -23.660 1.00 88.62 101 GLU A O 1
ATOM 838 N N . GLU A 1 102 ? 22.115 8.221 -24.712 1.00 88.88 102 GLU A N 1
ATOM 839 C CA . GLU A 1 102 ? 21.241 8.975 -25.624 1.00 88.88 102 GLU A CA 1
ATOM 840 C C . GLU A 1 102 ? 20.382 8.082 -26.534 1.00 88.88 102 GLU A C 1
ATOM 842 O O . GLU A 1 102 ? 19.279 8.471 -26.915 1.00 88.88 102 GLU A O 1
ATOM 847 N N . ASP A 1 103 ? 20.846 6.863 -26.808 1.00 88.88 103 ASP A N 1
ATOM 848 C CA . ASP A 1 103 ? 20.192 5.901 -27.690 1.00 88.88 103 ASP A CA 1
ATOM 849 C C . ASP A 1 103 ? 19.250 4.942 -26.918 1.00 88.88 103 ASP A C 1
ATOM 851 O O . ASP A 1 103 ? 18.450 4.221 -27.522 1.00 88.88 103 ASP A O 1
ATOM 855 N N . PHE A 1 104 ? 19.288 4.921 -25.576 1.00 91.50 104 PHE A N 1
ATOM 856 C CA . PHE A 1 104 ? 18.586 3.914 -24.757 1.00 91.50 104 PHE A CA 1
ATOM 857 C C . PHE A 1 104 ? 17.077 3.909 -24.941 1.00 91.50 104 PHE A C 1
ATOM 859 O O . PHE A 1 104 ? 16.455 2.844 -24.930 1.00 91.50 104 PHE A O 1
ATOM 866 N N . LYS A 1 105 ? 16.467 5.082 -25.127 1.00 91.38 105 LYS A N 1
ATOM 867 C CA . LYS A 1 105 ? 15.019 5.184 -25.327 1.00 91.38 105 LYS A CA 1
ATOM 868 C C . LYS A 1 105 ? 14.588 4.483 -26.615 1.00 91.38 105 LYS A C 1
ATOM 870 O O . LYS A 1 105 ? 13.616 3.724 -26.610 1.00 91.38 105 LYS A O 1
ATOM 875 N N . ASP A 1 106 ? 15.336 4.697 -27.690 1.00 89.81 106 ASP A N 1
ATOM 876 C CA . ASP A 1 106 ? 15.025 4.137 -29.001 1.00 89.81 106 ASP A CA 1
ATOM 877 C C . ASP A 1 106 ? 15.305 2.632 -29.030 1.00 89.81 106 ASP A C 1
ATOM 879 O O . ASP A 1 106 ? 14.479 1.854 -29.511 1.00 89.81 106 ASP A O 1
ATOM 883 N N . ILE A 1 107 ? 16.405 2.190 -28.415 1.00 90.56 107 ILE A N 1
ATOM 884 C CA . ILE A 1 107 ? 16.732 0.763 -28.286 1.00 90.56 107 ILE A CA 1
ATOM 885 C C . ILE A 1 107 ? 15.704 0.050 -27.400 1.00 90.56 107 ILE A C 1
ATOM 887 O O . ILE A 1 107 ? 15.277 -1.058 -27.727 1.00 90.56 107 ILE A O 1
ATOM 891 N N . SER A 1 108 ? 15.245 0.681 -26.314 1.00 91.81 108 SER A N 1
ATOM 892 C CA . SER A 1 108 ? 14.178 0.138 -25.462 1.00 91.81 108 SER A CA 1
ATOM 893 C C . SER A 1 108 ? 12.895 -0.070 -26.263 1.00 91.81 108 SER A C 1
ATOM 895 O O . SER A 1 108 ? 12.298 -1.146 -26.212 1.00 91.81 108 SER A O 1
ATOM 897 N N . ALA A 1 109 ? 12.493 0.923 -27.062 1.00 92.25 109 ALA A N 1
ATOM 898 C CA . ALA A 1 109 ? 11.331 0.808 -27.940 1.00 92.25 109 ALA A CA 1
ATOM 899 C C . ALA A 1 109 ? 11.505 -0.319 -28.975 1.00 92.25 109 ALA A C 1
ATOM 901 O O . ALA A 1 109 ? 10.579 -1.104 -29.195 1.00 92.25 109 ALA A O 1
ATOM 902 N N . MET A 1 110 ? 12.701 -0.463 -29.559 1.00 90.31 110 MET A N 1
ATOM 903 C CA . MET A 1 110 ? 13.020 -1.572 -30.465 1.00 90.31 110 MET A CA 1
ATOM 904 C C . MET A 1 110 ? 12.969 -2.933 -29.762 1.00 90.31 110 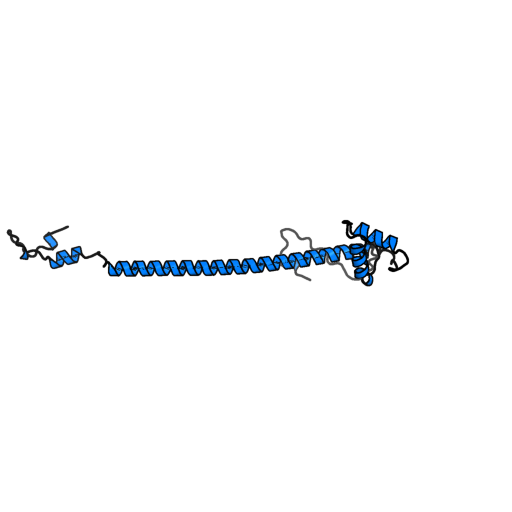MET A C 1
ATOM 906 O O . MET A 1 110 ? 12.448 -3.884 -30.342 1.00 90.31 110 MET A O 1
ATOM 910 N N . ARG A 1 111 ? 13.433 -3.041 -28.511 1.00 91.69 111 ARG A N 1
ATOM 911 C CA . ARG A 1 111 ? 13.342 -4.272 -27.708 1.00 91.69 111 ARG A CA 1
ATOM 912 C C . ARG A 1 111 ? 11.896 -4.679 -27.479 1.00 91.69 111 ARG A C 1
ATOM 914 O O . ARG A 1 111 ? 11.573 -5.852 -27.634 1.00 91.69 111 ARG A O 1
ATOM 921 N N . TYR A 1 112 ? 11.019 -3.736 -27.144 1.00 91.81 112 TYR A N 1
ATOM 922 C CA . TYR A 1 112 ? 9.599 -4.040 -26.950 1.00 91.81 112 TYR A CA 1
ATOM 923 C C . TYR A 1 112 ? 8.875 -4.374 -28.260 1.00 91.81 112 TYR A C 1
ATOM 925 O O . TYR A 1 112 ? 8.021 -5.254 -28.267 1.00 91.81 112 TYR A O 1
ATOM 933 N N . SER A 1 113 ? 9.235 -3.716 -29.364 1.00 91.81 113 SER A N 1
ATOM 934 C CA . SER A 1 113 ? 8.581 -3.897 -30.667 1.00 91.81 113 SER A CA 1
ATOM 935 C C . SER A 1 113 ? 9.039 -5.156 -31.416 1.00 91.81 113 SER A C 1
ATOM 937 O O . SER A 1 113 ? 8.223 -5.885 -31.971 1.00 91.81 113 SER A O 1
ATOM 939 N N . LEU A 1 114 ? 10.347 -5.435 -31.428 1.00 89.81 114 LEU A N 1
ATOM 940 C CA . LEU A 1 114 ? 10.946 -6.513 -32.227 1.00 89.81 114 LEU A CA 1
ATOM 941 C C . LEU A 1 114 ? 11.195 -7.795 -31.429 1.00 89.81 114 LEU A C 1
ATOM 943 O O . LEU A 1 114 ? 11.265 -8.871 -32.017 1.00 89.81 114 LEU A O 1
ATOM 947 N N . TYR A 1 115 ? 11.353 -7.672 -30.109 1.00 91.31 115 TYR A N 1
ATOM 948 C CA . TYR A 1 115 ? 11.735 -8.759 -29.205 1.00 91.31 115 TYR A CA 1
ATOM 949 C C . TYR A 1 115 ? 10.819 -8.810 -27.971 1.00 91.31 115 TYR A C 1
ATOM 951 O O . TYR A 1 115 ? 11.251 -9.180 -26.881 1.00 91.31 115 TYR A O 1
ATOM 959 N N . GLY A 1 116 ? 9.545 -8.424 -28.122 1.00 87.19 116 GLY A N 1
ATOM 960 C CA . GLY A 1 116 ? 8.562 -8.412 -27.031 1.00 87.19 116 GLY A CA 1
ATOM 961 C C . GLY A 1 116 ? 8.393 -9.771 -26.342 1.00 87.19 116 GLY A C 1
ATOM 962 O O . GLY A 1 116 ? 8.262 -9.816 -25.120 1.00 87.19 116 GLY A O 1
ATOM 963 N N . ASP A 1 117 ? 8.499 -10.861 -27.107 1.00 90.25 117 ASP A N 1
ATOM 964 C CA . ASP A 1 117 ? 8.378 -12.239 -26.611 1.00 90.25 117 ASP A CA 1
ATOM 965 C C . ASP A 1 117 ? 9.676 -12.795 -25.994 1.00 90.25 117 ASP A C 1
ATOM 967 O O . ASP A 1 117 ? 9.650 -13.820 -25.308 1.00 90.25 117 ASP A O 1
ATOM 971 N N . GLU A 1 118 ? 10.821 -12.139 -26.217 1.00 89.81 118 GLU A N 1
ATOM 972 C CA . GLU A 1 118 ? 12.104 -12.570 -25.659 1.00 89.81 118 GLU A CA 1
ATOM 973 C C . GLU A 1 118 ? 12.205 -12.150 -24.185 1.00 89.81 118 GLU A C 1
ATOM 975 O O . GLU A 1 118 ? 11.999 -10.987 -23.814 1.00 89.81 118 GLU A O 1
ATOM 980 N N . LYS A 1 119 ? 12.520 -13.129 -23.333 1.00 88.81 119 LYS A N 1
ATOM 981 C CA . LYS A 1 119 ? 12.655 -12.953 -21.881 1.00 88.81 119 LYS A CA 1
ATOM 982 C C . LYS A 1 119 ? 14.072 -12.559 -21.483 1.00 88.81 119 LYS A C 1
ATOM 984 O O . LYS A 1 119 ? 14.248 -11.956 -20.431 1.00 88.81 119 LYS A O 1
ATOM 989 N N . ASP A 1 120 ? 15.060 -12.913 -22.299 1.00 91.38 120 ASP A N 1
ATOM 990 C CA . ASP A 1 120 ? 16.460 -12.573 -22.084 1.00 91.38 120 ASP A CA 1
ATOM 991 C C . ASP A 1 120 ? 16.805 -11.233 -22.749 1.00 91.38 120 ASP A C 1
ATOM 993 O O . ASP A 1 120 ? 16.994 -11.144 -23.967 1.00 91.38 120 ASP A O 1
ATOM 997 N N . ASP A 1 121 ? 16.911 -10.182 -21.933 1.00 90.06 121 ASP A N 1
ATOM 998 C CA . ASP A 1 121 ? 17.268 -8.846 -22.410 1.00 90.06 121 ASP A CA 1
ATOM 999 C C . ASP A 1 121 ? 18.648 -8.824 -23.083 1.00 90.06 121 ASP A C 1
ATOM 1001 O O . ASP A 1 121 ? 18.834 -8.084 -24.044 1.00 90.06 121 ASP A O 1
ATOM 1005 N N . VAL A 1 122 ? 19.602 -9.672 -22.677 1.00 91.50 122 VAL A N 1
ATOM 1006 C CA . VAL A 1 122 ? 20.918 -9.737 -23.336 1.00 91.50 122 VAL A CA 1
ATOM 1007 C C . VAL A 1 122 ? 20.757 -10.198 -24.777 1.00 91.50 122 VAL A C 1
ATOM 1009 O O . VAL A 1 122 ? 21.279 -9.561 -25.694 1.00 91.50 122 VAL A O 1
ATOM 1012 N N . ARG A 1 123 ? 19.975 -11.257 -25.003 1.00 92.81 123 ARG A N 1
ATOM 1013 C CA . ARG A 1 123 ? 19.735 -11.774 -26.352 1.00 92.81 123 ARG A CA 1
ATOM 1014 C C . ARG A 1 123 ? 18.963 -10.780 -27.215 1.00 92.81 123 ARG A C 1
ATOM 1016 O O . ARG A 1 123 ? 19.309 -10.595 -28.381 1.00 92.81 123 ARG A O 1
ATOM 1023 N N . ALA A 1 124 ? 17.950 -10.124 -26.651 1.00 92.44 124 ALA A N 1
ATOM 1024 C CA . ALA A 1 124 ? 17.178 -9.112 -27.365 1.00 92.44 124 ALA A CA 1
ATOM 1025 C C . ALA A 1 124 ? 18.062 -7.931 -27.799 1.00 92.44 124 ALA A C 1
ATOM 1027 O O . ALA A 1 124 ? 18.051 -7.542 -28.967 1.00 92.44 124 ALA A O 1
ATOM 1028 N N . ILE A 1 125 ? 18.875 -7.394 -26.884 1.00 92.69 125 ILE A N 1
ATOM 1029 C CA . ILE A 1 125 ? 19.761 -6.258 -27.160 1.00 92.69 125 ILE A CA 1
ATOM 1030 C C . ILE A 1 125 ? 20.881 -6.636 -28.138 1.00 92.69 125 ILE A C 1
ATOM 1032 O O . ILE A 1 125 ? 21.157 -5.868 -29.061 1.00 92.69 125 ILE A O 1
ATOM 1036 N N . GLN A 1 126 ? 21.461 -7.834 -28.030 1.00 90.19 126 GLN A N 1
ATOM 1037 C CA . GLN A 1 126 ? 22.407 -8.350 -29.027 1.00 90.19 126 GLN A CA 1
ATOM 1038 C C . GLN A 1 126 ? 21.759 -8.499 -30.407 1.00 90.19 126 GLN A C 1
ATOM 1040 O O . GLN A 1 126 ? 22.345 -8.104 -31.411 1.00 90.19 126 GLN A O 1
ATOM 1045 N N . GLY A 1 127 ? 20.524 -8.999 -30.471 1.00 89.12 127 GLY A N 1
ATOM 1046 C CA . GLY A 1 127 ? 19.771 -9.098 -31.719 1.00 89.12 127 GLY A CA 1
ATOM 1047 C C . GLY A 1 127 ? 19.507 -7.736 -32.367 1.00 89.12 127 GLY A C 1
ATOM 1048 O O . GLY A 1 127 ? 19.561 -7.615 -33.591 1.00 89.12 127 GLY A O 1
ATOM 1049 N N . ILE A 1 128 ? 19.247 -6.693 -31.572 1.00 89.12 128 ILE A N 1
ATOM 1050 C CA . ILE A 1 128 ? 19.138 -5.312 -32.071 1.00 89.12 128 ILE A CA 1
ATOM 1051 C C . ILE A 1 128 ? 20.496 -4.837 -32.587 1.00 89.12 128 ILE A C 1
ATOM 1053 O O . ILE A 1 128 ? 20.592 -4.370 -33.721 1.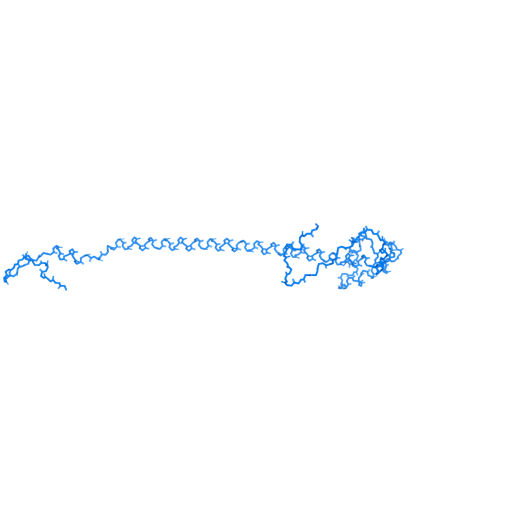00 89.12 128 ILE A O 1
ATOM 1057 N N . LYS A 1 129 ? 21.555 -4.999 -31.795 1.00 87.56 129 LYS A N 1
ATOM 1058 C CA . LYS A 1 129 ? 22.913 -4.593 -32.164 1.00 87.56 129 LYS A CA 1
ATOM 1059 C C . LYS A 1 129 ? 23.364 -5.207 -33.483 1.00 87.56 129 LYS A C 1
ATOM 1061 O O . LYS A 1 129 ? 23.859 -4.488 -34.345 1.00 87.56 129 LYS A O 1
ATOM 1066 N N . GLU A 1 130 ? 23.140 -6.502 -33.675 1.00 87.31 130 GLU A N 1
ATOM 1067 C CA . GLU A 1 130 ? 23.567 -7.196 -34.888 1.00 87.31 130 GLU A CA 1
ATOM 1068 C C . GLU A 1 130 ? 22.718 -6.800 -36.104 1.00 87.31 130 GLU A C 1
ATOM 1070 O O . GLU A 1 130 ? 23.248 -6.628 -37.201 1.00 87.31 130 GLU A O 1
ATOM 1075 N N . LYS A 1 131 ? 21.408 -6.588 -35.911 1.00 85.88 131 LYS A N 1
ATOM 1076 C CA . LYS A 1 131 ? 20.476 -6.205 -36.983 1.00 85.88 131 LYS A CA 1
ATOM 1077 C C . LYS A 1 131 ? 20.655 -4.760 -37.452 1.00 85.88 131 LYS A C 1
ATOM 1079 O O . LYS A 1 131 ? 20.439 -4.478 -38.627 1.00 85.88 131 LYS A O 1
ATOM 1084 N N . TYR A 1 132 ? 21.049 -3.862 -36.552 1.00 80.44 132 TYR A N 1
ATOM 1085 C CA . TYR A 1 132 ? 21.247 -2.433 -36.831 1.00 80.44 132 TYR A CA 1
ATOM 1086 C C . TYR A 1 132 ? 22.724 -2.021 -36.858 1.00 80.44 132 TYR A C 1
ATOM 1088 O O . TYR A 1 132 ? 23.051 -0.829 -36.886 1.00 80.44 132 TYR A O 1
ATOM 1096 N N . LYS A 1 133 ? 23.625 -3.003 -36.908 1.00 71.75 133 LYS A N 1
ATOM 1097 C CA . LYS A 1 133 ? 25.069 -2.807 -37.016 1.00 71.75 133 LYS A CA 1
ATOM 1098 C C . LYS A 1 133 ? 25.393 -1.865 -38.179 1.00 71.75 133 LYS A C 1
ATOM 1100 O O . LYS A 1 133 ? 24.928 -2.072 -39.298 1.00 71.75 133 LYS A O 1
ATOM 1105 N N . ASN A 1 134 ? 26.201 -0.838 -37.912 1.00 66.44 134 ASN A N 1
ATOM 1106 C CA . ASN A 1 134 ? 26.663 0.164 -38.887 1.00 66.44 134 ASN A CA 1
ATOM 1107 C C . ASN A 1 134 ? 25.579 1.095 -39.473 1.00 66.44 134 ASN A C 1
ATOM 1109 O O . ASN A 1 134 ? 25.792 1.663 -40.542 1.00 66.44 134 ASN A O 1
ATOM 1113 N N . THR A 1 135 ? 24.431 1.261 -38.806 1.00 68.62 135 THR A N 1
ATOM 1114 C CA . THR A 1 135 ? 23.369 2.176 -39.273 1.00 68.62 135 THR A CA 1
ATOM 1115 C C . THR A 1 135 ? 23.015 3.246 -38.242 1.00 68.62 135 THR A C 1
ATOM 1117 O O . THR A 1 135 ? 23.546 4.349 -38.302 1.00 68.62 135 THR A O 1
ATOM 1120 N N . TYR A 1 136 ? 22.116 2.919 -37.311 1.00 62.12 136 TYR A N 1
ATOM 1121 C CA . TYR A 1 136 ? 21.465 3.871 -36.406 1.00 62.12 136 TYR A CA 1
ATOM 1122 C C . TYR A 1 136 ? 22.254 4.157 -35.131 1.00 62.12 136 TYR A C 1
ATOM 1124 O O . TYR A 1 136 ? 22.153 5.249 -34.584 1.00 62.12 136 TYR A O 1
ATOM 1132 N N . PHE A 1 137 ? 23.059 3.196 -34.683 1.00 68.69 137 PHE A N 1
ATOM 1133 C CA . PHE A 1 137 ? 23.798 3.294 -33.432 1.00 68.69 137 PHE A CA 1
ATOM 1134 C C . PHE A 1 137 ? 25.278 3.063 -33.730 1.00 68.69 137 PHE A C 1
ATOM 1136 O O . PHE A 1 137 ? 25.673 1.918 -33.977 1.00 68.69 137 PHE A O 1
ATOM 1143 N N . PRO A 1 138 ? 26.111 4.118 -33.788 1.00 62.47 138 PRO A N 1
ATOM 1144 C CA . PRO A 1 138 ? 27.546 3.937 -33.898 1.00 62.47 138 PRO A CA 1
ATOM 1145 C C . PRO A 1 138 ? 28.020 3.231 -32.628 1.00 62.47 138 PRO A C 1
ATOM 1147 O O . PRO A 1 138 ? 28.112 3.835 -31.562 1.00 62.47 138 PRO A O 1
ATOM 1150 N N . THR A 1 139 ? 28.269 1.926 -32.749 1.00 56.94 139 THR A N 1
ATOM 1151 C CA . THR A 1 139 ? 28.821 1.104 -31.673 1.00 56.94 139 THR A CA 1
ATOM 1152 C C . THR A 1 139 ? 30.112 1.761 -31.204 1.00 56.94 139 THR A C 1
ATOM 1154 O O . THR A 1 139 ? 31.074 1.842 -31.971 1.00 56.94 139 THR A O 1
ATOM 1157 N N . GLN A 1 140 ? 30.146 2.243 -29.963 1.00 59.19 140 GLN A N 1
ATOM 1158 C CA . GLN A 1 140 ? 31.434 2.478 -29.328 1.00 59.19 140 GLN A CA 1
ATOM 1159 C C . GLN A 1 140 ? 32.067 1.107 -29.092 1.00 59.19 140 GLN A C 1
ATOM 1161 O O . GLN A 1 140 ? 31.354 0.119 -28.878 1.00 59.19 140 GLN A O 1
ATOM 1166 N N . GLU A 1 141 ? 33.397 1.012 -29.176 1.00 59.41 141 GLU A N 1
ATOM 1167 C CA . GLU A 1 141 ? 34.055 -0.201 -28.696 1.00 59.41 141 GLU A CA 1
ATOM 1168 C C . GLU A 1 141 ? 33.542 -0.470 -27.278 1.00 59.41 141 GLU A C 1
ATOM 1170 O O . GLU A 1 141 ? 33.463 0.479 -26.488 1.00 59.41 141 GLU A O 1
ATOM 1175 N N . PRO A 1 142 ? 33.126 -1.713 -26.968 1.00 55.31 142 PRO A N 1
ATOM 1176 C CA . PRO A 1 142 ? 32.600 -2.028 -25.652 1.00 55.31 142 PRO A CA 1
ATOM 1177 C C . PRO A 1 142 ? 33.598 -1.499 -24.634 1.00 55.31 142 PRO A C 1
ATOM 1179 O O . PRO A 1 142 ? 34.797 -1.779 -24.752 1.00 55.31 142 PRO A O 1
ATOM 1182 N N . VAL A 1 143 ? 33.121 -0.697 -23.678 1.00 54.34 143 VAL A N 1
ATOM 1183 C CA . VAL A 1 143 ? 33.955 -0.253 -22.566 1.00 54.34 143 VAL A CA 1
ATOM 1184 C C . VAL A 1 143 ? 34.432 -1.533 -21.904 1.00 54.34 143 VAL A C 1
ATOM 1186 O O . VAL A 1 143 ? 33.676 -2.197 -21.194 1.00 54.34 143 VAL A O 1
ATOM 1189 N N . LYS A 1 144 ? 35.672 -1.935 -22.203 1.00 46.41 144 LYS A N 1
ATOM 1190 C CA . LYS A 1 144 ? 36.331 -3.011 -21.481 1.00 46.41 144 LYS A CA 1
ATOM 1191 C C . LYS A 1 144 ? 36.217 -2.594 -20.027 1.00 46.41 144 LYS A C 1
ATOM 1193 O O . LYS A 1 144 ? 36.705 -1.518 -19.671 1.00 46.41 144 LYS A O 1
ATOM 1198 N N . GLN A 1 145 ? 35.547 -3.399 -19.205 1.00 49.84 145 GLN A N 1
ATOM 1199 C CA . GLN A 1 145 ? 35.774 -3.312 -17.773 1.00 49.84 145 GLN A CA 1
ATOM 1200 C C . GLN A 1 145 ? 37.293 -3.390 -17.620 1.00 49.84 145 GLN A C 1
ATOM 1202 O O . GLN A 1 145 ? 37.917 -4.363 -18.045 1.00 49.84 145 GLN A O 1
ATOM 1207 N N . ARG A 1 146 ? 37.913 -2.281 -17.204 1.00 42.16 146 ARG A N 1
ATOM 1208 C CA . ARG A 1 146 ? 39.336 -2.278 -16.901 1.00 42.16 146 ARG A CA 1
ATOM 1209 C C . ARG A 1 146 ? 39.477 -3.150 -15.667 1.00 42.16 146 ARG A C 1
ATOM 1211 O O . ARG A 1 146 ? 39.235 -2.671 -14.566 1.00 42.16 146 ARG A O 1
ATOM 1218 N N . ASP A 1 147 ? 39.876 -4.396 -15.874 1.00 49.22 147 ASP A N 1
ATOM 1219 C CA . ASP A 1 147 ? 40.396 -5.234 -14.796 1.00 49.22 147 ASP A CA 1
ATOM 1220 C C . ASP A 1 147 ? 41.747 -4.694 -14.278 1.00 49.22 147 ASP A C 1
ATOM 1222 O O . ASP A 1 147 ? 42.166 -5.055 -13.186 1.00 49.22 147 ASP A O 1
ATOM 1226 N N . ASP A 1 148 ? 42.367 -3.735 -14.986 1.00 41.69 148 ASP A N 1
ATOM 1227 C CA . ASP A 1 148 ? 43.653 -3.133 -14.627 1.00 41.69 148 ASP A CA 1
ATOM 1228 C C . ASP A 1 148 ? 43.615 -1.587 -14.665 1.00 41.69 148 ASP A C 1
ATOM 1230 O O . ASP A 1 148 ? 43.627 -0.940 -15.719 1.00 41.69 148 ASP A O 1
ATOM 1234 N N . LEU A 1 149 ? 43.591 -0.969 -13.484 1.00 39.03 149 LEU A N 1
ATOM 1235 C CA . LEU A 1 149 ? 43.997 0.423 -13.260 1.00 39.03 149 LEU A CA 1
ATOM 1236 C C . LEU A 1 149 ? 45.535 0.512 -13.242 1.00 39.03 149 LEU A C 1
ATOM 1238 O O . LEU A 1 149 ? 46.156 -0.252 -12.506 1.00 39.03 149 LEU A O 1
ATOM 1242 N N . PRO A 1 150 ? 46.179 1.514 -13.872 1.00 43.44 150 PRO A N 1
ATOM 1243 C CA . PRO A 1 150 ? 47.433 2.032 -13.356 1.00 43.44 150 PRO A CA 1
ATOM 1244 C C . PRO A 1 150 ? 47.097 3.104 -12.311 1.00 43.44 150 PRO A C 1
ATOM 1246 O O . PRO A 1 150 ? 46.800 4.252 -12.643 1.00 43.44 150 PRO A O 1
ATOM 1249 N N . ILE A 1 151 ? 47.108 2.718 -11.036 1.00 43.03 151 ILE A N 1
ATOM 1250 C CA . ILE A 1 151 ? 47.104 3.664 -9.915 1.00 43.03 151 ILE A CA 1
ATOM 1251 C C . ILE A 1 151 ? 48.496 4.297 -9.865 1.00 43.03 151 ILE A C 1
ATOM 1253 O O . ILE A 1 151 ? 49.482 3.589 -9.669 1.00 43.03 151 ILE A O 1
ATOM 1257 N N . ASN A 1 152 ? 48.593 5.618 -10.027 1.00 38.28 152 ASN A N 1
ATOM 1258 C CA . ASN A 1 152 ? 49.832 6.339 -9.746 1.00 38.28 152 ASN A CA 1
ATOM 1259 C C . ASN A 1 152 ? 49.582 7.500 -8.769 1.00 38.28 152 ASN A C 1
ATOM 1261 O O . ASN A 1 152 ? 49.000 8.518 -9.131 1.00 38.28 152 ASN A O 1
ATOM 1265 N N . ASN A 1 153 ? 50.041 7.259 -7.535 1.00 40.44 153 ASN A N 1
ATOM 1266 C CA . ASN A 1 153 ? 50.538 8.156 -6.488 1.00 40.44 153 ASN A CA 1
ATOM 1267 C C . ASN A 1 153 ? 49.775 9.438 -6.129 1.00 40.44 153 ASN A C 1
ATOM 1269 O O . ASN A 1 153 ? 49.855 10.444 -6.831 1.00 40.44 153 ASN A O 1
ATOM 1273 N N . GLY A 1 154 ? 49.242 9.468 -4.896 1.00 44.31 154 GLY A N 1
ATOM 1274 C CA . GLY A 1 154 ? 49.018 10.757 -4.245 1.00 44.31 154 GLY A CA 1
ATOM 1275 C C . GLY A 1 154 ? 48.310 10.849 -2.898 1.00 44.31 154 GLY A C 1
ATOM 1276 O O . GLY A 1 154 ? 48.150 11.976 -2.466 1.00 44.31 154 GLY A O 1
ATOM 1277 N N . THR A 1 155 ? 47.919 9.782 -2.198 1.00 43.16 155 THR A N 1
ATOM 1278 C CA . THR A 1 155 ? 47.459 9.890 -0.793 1.00 43.16 155 THR A CA 1
ATOM 1279 C C . THR A 1 155 ? 47.472 8.511 -0.143 1.00 43.16 155 THR A C 1
ATOM 1281 O O . THR A 1 155 ? 46.991 7.550 -0.730 1.00 43.16 155 THR A O 1
ATOM 1284 N N . LYS A 1 156 ? 48.058 8.396 1.056 1.00 49.91 156 LYS A N 1
ATOM 1285 C CA . LYS A 1 156 ? 48.036 7.157 1.849 1.00 49.91 156 LYS A CA 1
ATOM 1286 C C . LYS A 1 156 ? 46.588 6.693 2.016 1.00 49.91 156 LYS A C 1
ATOM 1288 O O . LYS A 1 156 ? 45.778 7.436 2.567 1.00 49.91 156 LYS A O 1
ATOM 1293 N N . GLU A 1 157 ? 46.291 5.486 1.546 1.00 53.47 157 GLU A N 1
ATOM 1294 C CA . GLU A 1 157 ? 45.024 4.819 1.823 1.00 53.47 157 GLU A CA 1
ATOM 1295 C C . GLU A 1 157 ? 44.862 4.660 3.344 1.00 53.47 157 GLU A C 1
ATOM 1297 O O . GLU A 1 157 ? 45.804 4.222 4.016 1.00 53.47 157 GLU A O 1
ATOM 1302 N N . PRO A 1 158 ? 43.709 5.036 3.922 1.00 52.91 158 PRO A N 1
ATOM 1303 C CA . PRO A 1 158 ? 43.409 4.697 5.302 1.00 52.91 158 PRO A CA 1
ATOM 1304 C C . PRO A 1 158 ? 43.271 3.176 5.399 1.00 52.91 158 PRO A C 1
ATOM 1306 O O . PRO A 1 158 ? 42.513 2.569 4.642 1.00 52.91 158 PRO A O 1
ATOM 1309 N N . GLU A 1 159 ? 44.027 2.556 6.308 1.00 62.53 159 GLU A N 1
ATOM 1310 C CA . GLU A 1 159 ? 43.961 1.111 6.522 1.00 62.53 159 GLU A CA 1
ATOM 1311 C C . GLU A 1 159 ? 42.505 0.661 6.748 1.00 62.53 159 GLU A C 1
ATOM 1313 O O . GLU A 1 159 ? 41.754 1.326 7.472 1.00 62.53 159 GLU A O 1
ATOM 1318 N N . PRO A 1 160 ? 42.079 -0.465 6.149 1.00 58.47 160 PRO A N 1
ATOM 1319 C CA . PRO A 1 160 ? 40.707 -0.934 6.268 1.00 58.47 160 PRO A CA 1
ATOM 1320 C C . PRO A 1 160 ? 40.385 -1.263 7.729 1.00 58.47 160 PRO A C 1
ATOM 1322 O O . PRO A 1 160 ? 41.046 -2.096 8.355 1.00 58.47 160 PRO A O 1
ATOM 1325 N N . ILE A 1 161 ? 39.339 -0.629 8.268 1.00 61.06 161 ILE A N 1
ATOM 1326 C CA . ILE A 1 161 ? 38.851 -0.891 9.625 1.00 61.06 161 ILE A CA 1
ATOM 1327 C C . ILE A 1 161 ? 38.399 -2.353 9.695 1.00 61.06 161 ILE A C 1
ATOM 1329 O O . ILE A 1 161 ? 37.360 -2.736 9.155 1.00 61.06 161 ILE A O 1
ATOM 1333 N N . LYS A 1 162 ? 39.182 -3.193 10.376 1.00 65.94 162 LYS A N 1
ATOM 1334 C CA . LYS A 1 162 ? 38.801 -4.577 10.670 1.00 65.94 162 LYS A CA 1
ATOM 1335 C C . LYS A 1 162 ? 37.749 -4.570 11.776 1.00 65.94 162 LYS A C 1
ATOM 1337 O O . LYS A 1 162 ? 38.072 -4.428 12.954 1.00 65.94 162 LYS A O 1
ATOM 1342 N N . VAL A 1 163 ? 36.483 -4.713 11.391 1.00 62.66 163 VAL A N 1
ATOM 1343 C CA . VAL A 1 163 ? 35.360 -4.784 12.333 1.00 62.66 163 VAL A CA 1
ATOM 1344 C C . VAL A 1 163 ? 35.300 -6.183 12.943 1.00 62.66 163 VAL A C 1
ATOM 1346 O O . VAL A 1 163 ? 35.135 -7.181 12.244 1.00 62.66 163 VAL A O 1
ATOM 1349 N N . SER A 1 164 ? 35.431 -6.256 14.264 1.00 74.88 164 SER A N 1
ATOM 1350 C CA . SER A 1 164 ? 35.193 -7.462 15.059 1.00 74.88 164 SER A CA 1
ATOM 1351 C C . SER A 1 164 ? 33.973 -7.250 15.961 1.00 74.88 164 SER A C 1
ATOM 1353 O O . SER A 1 164 ? 33.474 -6.134 16.093 1.00 74.88 164 SER A O 1
ATOM 1355 N N . ARG A 1 165 ? 33.508 -8.298 16.652 1.00 63.16 165 ARG A N 1
ATOM 1356 C CA . ARG A 1 165 ? 32.380 -8.199 17.605 1.00 63.16 165 ARG A CA 1
ATOM 1357 C C . ARG A 1 165 ? 32.641 -7.260 18.797 1.00 63.16 165 ARG A C 1
ATOM 1359 O O . ARG A 1 165 ? 31.721 -7.003 19.563 1.00 63.16 165 ARG A O 1
ATOM 1366 N N . LEU A 1 166 ? 33.873 -6.776 18.960 1.00 68.56 166 LEU A N 1
ATOM 1367 C CA . LEU A 1 166 ? 34.280 -5.833 20.005 1.00 68.56 166 LEU A CA 1
ATOM 1368 C C . LEU A 1 166 ? 34.449 -4.393 19.487 1.00 68.56 166 LEU A C 1
ATOM 1370 O O . LEU A 1 166 ? 34.797 -3.509 20.264 1.00 68.56 166 LEU A O 1
ATOM 1374 N N . THR A 1 167 ? 34.226 -4.138 18.194 1.00 70.62 167 THR A N 1
ATOM 1375 C CA . THR A 1 167 ? 34.379 -2.797 17.615 1.00 70.62 167 THR A CA 1
ATOM 1376 C C . THR A 1 167 ? 33.184 -1.917 17.992 1.00 70.62 167 THR A C 1
ATOM 1378 O O . THR A 1 167 ? 32.036 -2.256 17.704 1.00 70.62 167 THR A O 1
ATOM 1381 N N . SER A 1 168 ? 33.447 -0.784 18.648 1.00 68.38 168 SER A N 1
ATOM 1382 C CA . SER A 1 168 ? 32.413 0.158 19.086 1.00 68.38 168 SER A CA 1
ATOM 1383 C C . SER A 1 168 ? 31.947 1.047 17.932 1.00 68.38 168 SER A C 1
ATOM 1385 O O . SER A 1 168 ? 32.738 1.449 17.083 1.00 68.38 168 SER A O 1
ATOM 1387 N N . ILE A 1 169 ? 30.667 1.433 17.930 1.00 70.62 169 ILE A N 1
ATOM 1388 C CA . ILE A 1 169 ? 30.075 2.311 16.900 1.00 70.62 169 ILE A CA 1
ATOM 1389 C C . ILE A 1 169 ? 30.813 3.659 16.811 1.00 70.62 169 ILE A C 1
ATOM 1391 O O . ILE A 1 169 ? 30.909 4.246 15.735 1.00 70.62 169 ILE A O 1
ATOM 1395 N N . LYS A 1 170 ? 31.397 4.132 17.921 1.00 67.56 170 LYS A N 1
ATOM 1396 C CA . LYS A 1 170 ? 32.201 5.366 17.941 1.00 67.56 170 LYS A CA 1
ATOM 1397 C C . LYS A 1 170 ? 33.462 5.278 17.074 1.00 67.56 170 LYS A C 1
ATOM 1399 O O . LYS A 1 170 ? 33.908 6.309 16.576 1.00 67.56 170 LYS A O 1
ATOM 1404 N N . ASP A 1 171 ? 33.999 4.078 16.863 1.00 64.38 171 ASP A N 1
ATOM 1405 C CA . ASP A 1 171 ? 35.214 3.856 16.071 1.00 64.38 171 ASP A CA 1
ATOM 1406 C C . ASP A 1 171 ? 34.927 3.810 14.561 1.00 64.38 171 ASP A C 1
ATOM 1408 O O . ASP A 1 171 ? 35.837 3.980 13.757 1.00 64.38 171 ASP A O 1
ATOM 1412 N N . LEU A 1 172 ? 33.658 3.652 14.165 1.00 65.69 172 LEU A N 1
ATOM 1413 C CA . LEU A 1 172 ? 33.220 3.633 12.763 1.00 65.69 172 LEU A CA 1
ATOM 1414 C C . LEU A 1 172 ? 32.915 5.031 12.197 1.00 65.69 172 LEU A C 1
ATOM 1416 O O . LEU A 1 172 ? 32.719 5.174 10.994 1.00 65.69 172 LEU A O 1
ATOM 1420 N N . LEU A 1 173 ? 32.842 6.058 13.052 1.00 67.62 173 LEU A N 1
ATOM 1421 C CA . LEU A 1 173 ? 32.385 7.408 12.688 1.00 67.62 173 LEU A CA 1
ATOM 1422 C C . LEU A 1 173 ? 33.507 8.451 12.576 1.00 67.62 173 LEU A C 1
ATOM 1424 O O . LEU A 1 173 ? 33.223 9.611 12.280 1.00 67.62 173 LEU A O 1
ATOM 1428 N N . LYS A 1 174 ? 34.772 8.081 12.806 1.00 57.09 174 LYS A N 1
ATOM 1429 C CA . LYS A 1 174 ? 35.897 9.003 12.599 1.00 57.09 174 LYS A CA 1
ATOM 1430 C C . LYS A 1 174 ? 36.323 8.986 11.130 1.00 57.09 174 LYS A C 1
ATOM 1432 O O . LYS A 1 174 ? 36.866 7.992 10.658 1.00 57.09 174 LYS A O 1
ATOM 1437 N N . LYS A 1 175 ? 36.058 10.097 10.443 1.00 47.53 175 LYS A N 1
ATOM 1438 C CA . LYS A 1 175 ? 36.620 10.467 9.142 1.00 47.53 175 LYS A CA 1
ATOM 1439 C C . LYS A 1 175 ? 37.680 11.541 9.352 1.00 47.53 175 LYS A C 1
ATOM 1441 O O . LYS A 1 175 ? 37.452 12.388 10.247 1.00 47.53 175 LYS A O 1
#

Radius of gyration: 45.61 Å; chains: 1; bounding box: 99×24×122 Å